Protein AF-A0A396LRQ1-F1 (afdb_monomer_lite)

Secondary structure (DSSP, 8-state):
----PPPHHHHHHHHHHTT-HHHHHHHHHHHHHHHHHHHHHHHTTS-GGGHHHHHHHHHHHHHHHHTTS-HHHHHHHHHHHHH-------HHHHHHHHHH--

Structure (mmCIF, N/CA/C/O backbone):
data_AF-A0A396LRQ1-F1
#
_entry.id   AF-A0A396LRQ1-F1
#
loop_
_atom_site.group_PDB
_atom_site.id
_atom_site.type_symbol
_atom_site.label_atom_id
_atom_site.label_alt_id
_atom_site.label_comp_id
_atom_site.label_asym_id
_atom_site.label_entity_id
_atom_site.label_seq_id
_atom_site.pdbx_PDB_ins_code
_atom_site.Cartn_x
_atom_site.Cartn_y
_atom_site.Cartn_z
_atom_site.occupancy
_atom_site.B_iso_or_equiv
_atom_site.auth_seq_id
_atom_site.auth_comp_id
_atom_site.auth_asym_id
_atom_site.auth_atom_id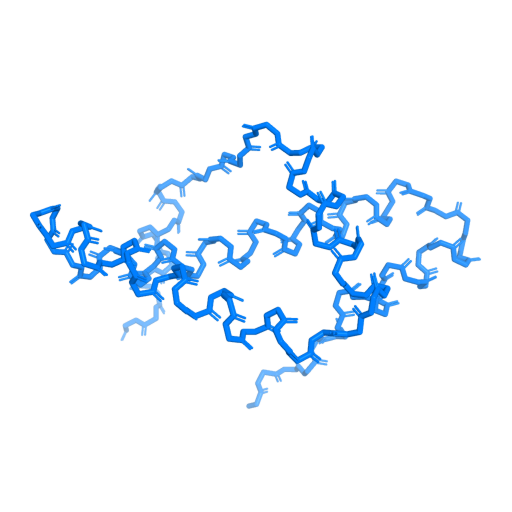
_atom_site.pdbx_PDB_model_num
ATOM 1 N N . MET A 1 1 ? -2.839 -23.739 -0.112 1.00 33.97 1 MET A N 1
ATOM 2 C CA . MET A 1 1 ? -1.673 -22.860 -0.333 1.00 33.97 1 MET A CA 1
ATOM 3 C C . MET A 1 1 ? -2.068 -21.961 -1.489 1.00 33.97 1 MET A C 1
ATOM 5 O O . MET A 1 1 ? -2.261 -22.524 -2.562 1.00 33.97 1 MET A O 1
ATOM 9 N N . PRO A 1 2 ? -2.313 -20.652 -1.311 1.00 43.84 2 PRO A N 1
ATOM 10 C CA . PRO A 1 2 ? -2.509 -19.802 -2.479 1.00 43.84 2 PRO A CA 1
ATOM 11 C C . PRO A 1 2 ? -1.228 -19.896 -3.317 1.00 43.84 2 PRO A C 1
ATOM 13 O O . PRO A 1 2 ? -0.131 -19.901 -2.748 1.00 43.84 2 PRO A O 1
ATOM 16 N N . GLU A 1 3 ? -1.353 -20.087 -4.635 1.00 41.09 3 GLU A N 1
ATOM 17 C CA . GLU A 1 3 ? -0.211 -20.008 -5.551 1.00 41.09 3 GLU A CA 1
ATOM 18 C C . GLU A 1 3 ? 0.602 -18.772 -5.173 1.00 41.09 3 GLU A C 1
ATOM 20 O O . GLU A 1 3 ? 0.045 -17.680 -5.057 1.00 41.09 3 GLU A O 1
ATOM 25 N N . LYS A 1 4 ? 1.902 -18.943 -4.903 1.00 49.75 4 LYS A N 1
ATOM 26 C CA . LYS A 1 4 ? 2.769 -17.823 -4.533 1.00 49.75 4 LYS A CA 1
ATOM 27 C C . LYS A 1 4 ? 2.951 -16.964 -5.777 1.00 49.75 4 LYS A C 1
ATOM 29 O O . LYS A 1 4 ? 3.891 -17.155 -6.546 1.00 49.75 4 LYS A O 1
ATOM 34 N N . MET A 1 5 ? 1.990 -16.074 -5.987 1.00 70.31 5 MET A N 1
ATOM 35 C CA . MET A 1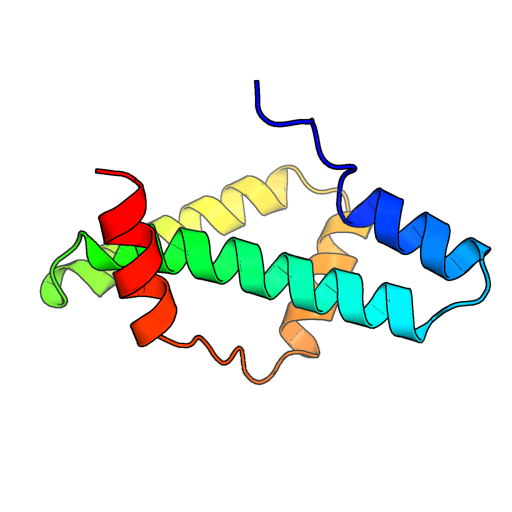 5 ? 1.952 -15.144 -7.094 1.00 70.31 5 MET A CA 1
ATOM 36 C C . MET A 1 5 ? 3.270 -14.372 -7.077 1.00 70.31 5 MET A C 1
ATOM 38 O O . MET A 1 5 ? 3.753 -13.953 -6.021 1.00 70.31 5 MET A O 1
ATOM 42 N N . MET A 1 6 ? 3.912 -14.289 -8.239 1.00 79.94 6 MET A N 1
ATOM 43 C CA . MET A 1 6 ? 5.222 -13.664 -8.366 1.00 79.94 6 MET A CA 1
ATOM 44 C C . MET A 1 6 ? 5.183 -12.245 -7.765 1.00 79.94 6 MET A C 1
ATOM 46 O O . MET A 1 6 ? 4.274 -11.488 -8.114 1.00 79.94 6 MET A O 1
ATOM 50 N N . PRO A 1 7 ? 6.145 -11.865 -6.897 1.00 83.69 7 PRO A N 1
ATOM 51 C CA . PRO A 1 7 ? 6.218 -10.524 -6.326 1.00 83.69 7 PRO A CA 1
ATOM 52 C C . PRO A 1 7 ? 6.058 -9.427 -7.385 1.00 83.69 7 PRO A C 1
ATOM 54 O O . PRO A 1 7 ? 6.657 -9.514 -8.460 1.00 83.69 7 PRO A O 1
ATOM 57 N N . TYR A 1 8 ? 5.297 -8.375 -7.070 1.00 83.62 8 TYR A N 1
ATOM 58 C CA . TYR A 1 8 ? 5.014 -7.271 -7.998 1.00 83.62 8 TYR A CA 1
ATOM 59 C C . TYR A 1 8 ? 6.285 -6.648 -8.589 1.00 83.62 8 TYR A C 1
ATOM 61 O O . TYR A 1 8 ? 6.336 -6.402 -9.790 1.00 83.62 8 TYR A O 1
ATOM 69 N N . ALA A 1 9 ? 7.345 -6.500 -7.786 1.00 80.69 9 ALA A N 1
ATOM 70 C CA . ALA A 1 9 ? 8.642 -6.011 -8.253 1.00 80.69 9 ALA A CA 1
ATOM 71 C C . ALA A 1 9 ? 9.227 -6.875 -9.387 1.00 80.69 9 ALA A C 1
ATOM 73 O O . ALA A 1 9 ? 9.670 -6.345 -10.401 1.00 80.69 9 ALA A O 1
ATOM 74 N N . LEU A 1 10 ? 9.155 -8.206 -9.268 1.00 83.50 10 LEU A N 1
ATOM 75 C CA . LEU A 1 10 ? 9.634 -9.123 -10.306 1.00 83.50 10 LEU A CA 1
ATOM 76 C C . LEU A 1 10 ? 8.747 -9.077 -11.556 1.00 83.50 10 LEU A C 1
ATOM 78 O O . LEU A 1 10 ? 9.268 -9.057 -12.671 1.00 83.50 10 LEU A O 1
ATOM 82 N N . ARG A 1 11 ? 7.419 -8.992 -11.387 1.00 83.56 11 ARG A N 1
ATOM 83 C CA . ARG A 1 11 ? 6.476 -8.802 -12.504 1.00 83.56 11 ARG A CA 1
ATOM 84 C C . ARG A 1 11 ? 6.784 -7.508 -13.271 1.00 83.56 11 ARG A C 1
ATOM 86 O O . ARG A 1 11 ? 6.816 -7.525 -14.499 1.00 83.56 11 ARG A O 1
ATOM 93 N N . MET A 1 12 ? 7.066 -6.413 -12.562 1.00 81.56 12 MET A N 1
ATOM 94 C CA . MET A 1 12 ? 7.462 -5.136 -13.168 1.00 81.56 12 MET A CA 1
ATOM 95 C C . MET A 1 12 ? 8.791 -5.248 -13.916 1.00 81.56 12 MET A C 1
ATOM 97 O O . MET A 1 12 ? 8.872 -4.810 -15.060 1.00 81.56 12 MET A O 1
ATOM 101 N N . THR A 1 13 ? 9.819 -5.862 -13.318 1.00 82.31 13 THR A N 1
ATOM 102 C CA . THR A 1 13 ? 11.114 -6.065 -13.988 1.00 82.31 13 THR A CA 1
ATOM 103 C C . THR A 1 13 ? 10.950 -6.851 -15.288 1.00 82.31 13 THR A C 1
ATOM 105 O O . THR A 1 13 ? 11.512 -6.463 -16.309 1.00 82.31 13 THR A O 1
ATOM 108 N N . LEU A 1 14 ? 10.140 -7.913 -15.288 1.00 85.38 14 LEU A N 1
ATOM 109 C CA . LEU A 1 14 ? 9.855 -8.687 -16.498 1.00 85.38 14 LEU A CA 1
ATOM 110 C C . LEU A 1 14 ? 9.118 -7.866 -17.562 1.00 85.38 14 LEU A C 1
ATOM 112 O O . LEU A 1 14 ? 9.468 -7.959 -18.734 1.00 85.38 14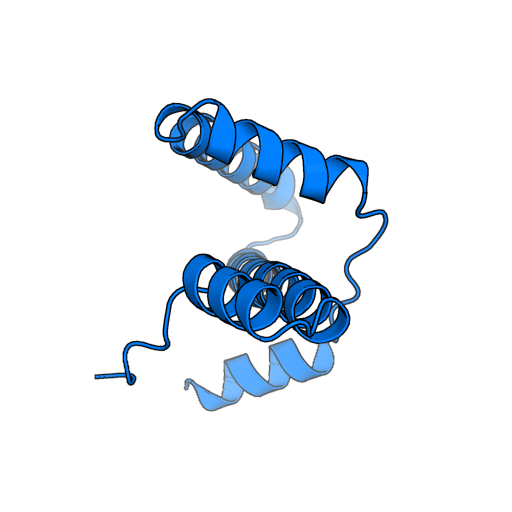 LEU A O 1
ATOM 116 N N . ALA A 1 15 ? 8.143 -7.041 -17.175 1.00 83.25 15 ALA A N 1
ATOM 117 C CA . ALA A 1 15 ? 7.433 -6.160 -18.104 1.00 83.25 15 ALA A CA 1
ATOM 118 C C . ALA A 1 15 ? 8.367 -5.116 -18.742 1.00 83.25 15 ALA A C 1
ATOM 120 O O . ALA A 1 15 ? 8.319 -4.896 -19.953 1.00 83.25 15 ALA A O 1
ATOM 121 N N . VAL A 1 16 ? 9.275 -4.533 -17.952 1.00 82.62 16 VAL A N 1
ATOM 122 C CA . VAL A 1 16 ? 10.301 -3.603 -18.450 1.00 82.62 16 VAL A CA 1
ATOM 123 C C . VAL A 1 16 ? 11.248 -4.307 -19.425 1.00 82.62 16 VAL A C 1
ATOM 125 O O . VAL A 1 16 ? 11.474 -3.802 -20.522 1.00 82.62 16 VAL A O 1
ATOM 128 N N . LEU A 1 17 ? 11.752 -5.495 -19.073 1.00 86.75 17 LEU A N 1
ATOM 129 C CA . LEU A 1 17 ? 12.627 -6.289 -19.946 1.00 86.75 17 LEU A CA 1
ATOM 130 C C . LEU A 1 17 ? 11.924 -6.742 -21.233 1.00 86.75 17 LEU A C 1
ATOM 132 O O . LEU A 1 17 ? 12.555 -6.825 -22.283 1.00 86.75 17 LEU A O 1
ATOM 136 N N . ALA A 1 18 ? 10.617 -6.995 -21.172 1.00 88.94 18 ALA A N 1
ATOM 137 C CA . ALA A 1 18 ? 9.784 -7.318 -22.328 1.00 88.94 18 ALA A CA 1
ATOM 138 C C . ALA A 1 18 ? 9.432 -6.091 -23.194 1.00 88.94 18 ALA A C 1
ATOM 140 O O . ALA A 1 18 ? 8.662 -6.226 -24.147 1.00 88.94 18 ALA A O 1
ATOM 141 N N . ASN A 1 19 ? 9.974 -4.908 -22.876 1.00 86.44 19 ASN A N 1
ATOM 142 C CA . ASN A 1 19 ? 9.692 -3.634 -23.537 1.00 86.44 19 ASN A CA 1
ATOM 143 C C . ASN A 1 19 ? 8.194 -3.262 -23.514 1.00 86.44 19 ASN A C 1
ATOM 145 O O . ASN A 1 19 ? 7.654 -2.734 -24.486 1.00 86.44 19 ASN A O 1
ATOM 149 N N . ARG A 1 20 ? 7.520 -3.556 -22.391 1.00 83.88 20 ARG A N 1
ATOM 150 C CA . ARG A 1 20 ? 6.108 -3.238 -22.122 1.00 83.88 20 ARG A CA 1
ATOM 151 C C . ARG A 1 20 ? 5.991 -2.289 -20.921 1.00 83.88 20 ARG A C 1
ATOM 153 O O . ARG A 1 20 ? 5.640 -2.714 -19.819 1.00 83.88 20 ARG A O 1
ATOM 160 N N . PRO A 1 21 ? 6.314 -0.999 -21.099 1.00 78.75 21 PRO A N 1
ATOM 161 C CA . PRO A 1 21 ? 6.308 -0.031 -20.002 1.00 78.75 21 PRO A CA 1
ATOM 162 C C . PRO A 1 21 ? 4.904 0.215 -19.428 1.00 78.75 21 PRO A C 1
ATOM 164 O O . PRO A 1 21 ? 4.771 0.448 -18.227 1.00 78.75 21 PRO A O 1
ATOM 167 N N . ASP A 1 22 ? 3.858 0.102 -20.252 1.00 80.62 22 ASP A N 1
ATOM 168 C CA . ASP A 1 22 ? 2.467 0.229 -19.799 1.00 80.62 22 ASP A CA 1
ATOM 169 C C . ASP A 1 22 ? 2.069 -0.913 -18.856 1.00 80.62 22 ASP A C 1
ATOM 171 O O . ASP A 1 22 ? 1.425 -0.675 -17.836 1.00 80.62 22 ASP A O 1
ATOM 175 N N . ASP A 1 23 ? 2.530 -2.138 -19.127 1.00 81.25 23 ASP A N 1
ATOM 176 C CA . ASP A 1 23 ? 2.308 -3.285 -18.241 1.00 81.25 23 ASP A CA 1
ATOM 177 C C . ASP A 1 23 ? 3.009 -3.066 -16.893 1.00 81.25 23 ASP A C 1
ATOM 179 O O . ASP A 1 23 ? 2.414 -3.304 -15.845 1.00 81.25 23 ASP A O 1
ATOM 183 N N . ALA A 1 24 ? 4.240 -2.543 -16.890 1.00 75.94 24 ALA A N 1
ATOM 184 C CA . ALA A 1 24 ? 4.956 -2.224 -15.654 1.00 75.94 24 ALA A CA 1
ATOM 185 C C . ALA A 1 24 ? 4.214 -1.172 -14.809 1.00 75.94 24 ALA A C 1
ATOM 187 O O . ALA A 1 24 ? 4.131 -1.307 -13.586 1.00 75.94 24 ALA A O 1
ATOM 188 N N . ARG A 1 25 ? 3.630 -0.155 -15.457 1.00 77.00 25 ARG A N 1
ATOM 189 C CA . ARG A 1 25 ? 2.795 0.857 -14.796 1.00 77.00 25 ARG A CA 1
ATOM 190 C C . ARG A 1 25 ? 1.484 0.272 -14.266 1.00 77.00 25 ARG A C 1
ATOM 192 O O . ARG A 1 25 ? 1.059 0.618 -13.168 1.00 77.00 25 ARG A O 1
ATOM 199 N N . ASN A 1 26 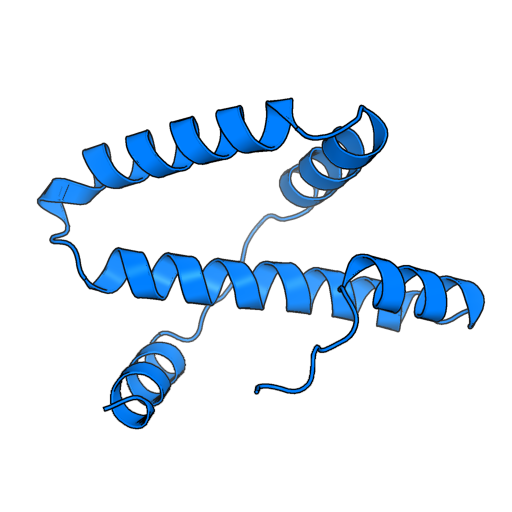? 0.848 -0.619 -15.019 1.00 82.50 26 ASN A N 1
ATOM 200 C CA . ASN A 1 26 ? -0.372 -1.287 -14.574 1.00 82.50 26 ASN A CA 1
ATOM 201 C C . ASN A 1 26 ? -0.102 -2.188 -13.364 1.00 82.50 26 ASN A C 1
ATOM 203 O O . ASN A 1 26 ? -0.892 -2.192 -12.427 1.00 82.50 26 ASN A O 1
ATOM 207 N N . ILE A 1 27 ? 1.039 -2.883 -13.335 1.00 84.12 27 ILE A N 1
ATOM 208 C CA . ILE A 1 27 ? 1.439 -3.739 -12.211 1.00 84.12 27 ILE A CA 1
ATOM 209 C C . ILE A 1 27 ? 1.692 -2.912 -10.941 1.00 84.12 27 ILE A C 1
ATOM 211 O O . ILE A 1 27 ? 1.315 -3.351 -9.854 1.00 84.12 27 ILE A O 1
ATOM 215 N N . SER A 1 28 ? 2.297 -1.721 -11.041 1.00 79.50 28 SER A N 1
ATOM 216 C CA . SER A 1 28 ? 2.479 -0.860 -9.864 1.00 79.50 28 SER A CA 1
ATOM 217 C C . SER A 1 28 ? 1.147 -0.320 -9.337 1.00 79.50 28 SER A C 1
ATOM 219 O O . SER A 1 28 ? 0.919 -0.339 -8.128 1.00 79.50 28 SER A O 1
ATOM 221 N N . ALA A 1 29 ? 0.235 0.082 -10.226 1.00 81.69 29 ALA A N 1
ATOM 222 C CA . ALA A 1 29 ? -1.111 0.505 -9.846 1.00 81.69 29 ALA A CA 1
ATOM 223 C C . ALA A 1 29 ? -1.922 -0.642 -9.213 1.00 81.69 29 ALA A C 1
ATOM 225 O O . ALA A 1 29 ? -2.572 -0.437 -8.187 1.00 81.69 29 ALA A O 1
ATOM 226 N N . GLU A 1 30 ? -1.846 -1.848 -9.781 1.00 84.56 30 GLU A N 1
ATOM 227 C CA . GLU A 1 30 ? -2.461 -3.070 -9.247 1.00 84.56 30 GLU A CA 1
ATOM 228 C C . GLU A 1 30 ? -1.935 -3.370 -7.840 1.00 84.56 30 GLU A C 1
ATOM 230 O O . GLU A 1 30 ? -2.728 -3.550 -6.919 1.00 84.56 30 GLU A O 1
ATOM 235 N N . CYS A 1 31 ? -0.611 -3.335 -7.654 1.00 85.94 31 CYS A N 1
ATOM 236 C CA . CYS A 1 31 ? 0.043 -3.567 -6.367 1.00 85.94 31 CYS A CA 1
ATOM 237 C C . CYS A 1 31 ? -0.468 -2.612 -5.285 1.00 85.94 31 CYS A C 1
ATOM 239 O O . CYS A 1 31 ? -0.927 -3.045 -4.228 1.00 85.94 31 CYS A O 1
ATOM 241 N N . VAL A 1 32 ? -0.399 -1.306 -5.551 1.00 86.62 32 VAL A N 1
ATOM 242 C CA . VAL A 1 32 ? -0.793 -0.274 -4.585 1.00 86.62 32 VAL A CA 1
ATOM 243 C C . VAL A 1 32 ? -2.292 -0.356 -4.295 1.00 86.62 32 VAL A C 1
ATOM 245 O O . VAL A 1 32 ? -2.698 -0.247 -3.140 1.00 86.62 32 VAL A O 1
ATOM 248 N N . THR A 1 33 ? -3.120 -0.616 -5.311 1.00 84.69 33 THR A N 1
ATOM 249 C CA . THR A 1 33 ? -4.573 -0.769 -5.142 1.00 84.69 33 THR A CA 1
ATOM 250 C C . THR A 1 33 ? -4.912 -1.989 -4.288 1.00 84.69 33 THR A C 1
ATOM 252 O O . THR A 1 33 ? -5.705 -1.867 -3.356 1.00 84.69 33 THR A O 1
ATOM 255 N N . ALA A 1 34 ? -4.299 -3.146 -4.561 1.00 85.25 34 ALA A N 1
ATOM 256 C CA . ALA A 1 34 ? -4.530 -4.377 -3.810 1.00 85.25 34 ALA A CA 1
ATOM 257 C C . ALA A 1 34 ? -4.147 -4.214 -2.331 1.00 85.25 34 ALA A C 1
ATOM 259 O O . ALA A 1 34 ? -4.973 -4.453 -1.454 1.00 85.25 34 ALA A O 1
ATOM 260 N N . MET A 1 35 ? -2.945 -3.697 -2.052 1.00 87.81 35 MET A N 1
ATOM 261 C CA . MET A 1 35 ? -2.490 -3.467 -0.675 1.00 87.81 35 MET A CA 1
ATOM 262 C C . MET A 1 35 ? -3.357 -2.434 0.054 1.00 87.81 35 MET A C 1
ATOM 264 O O . MET A 1 35 ? -3.700 -2.615 1.219 1.00 87.81 35 MET A O 1
ATOM 268 N N . THR A 1 36 ? -3.771 -1.362 -0.629 1.00 86.31 36 THR A N 1
ATOM 269 C CA . THR A 1 36 ? -4.669 -0.363 -0.028 1.00 86.31 36 THR A CA 1
ATOM 270 C C . THR A 1 36 ? -6.024 -0.981 0.313 1.00 86.31 36 THR A C 1
ATOM 272 O O . THR A 1 36 ? -6.599 -0.672 1.354 1.00 86.31 36 THR A O 1
ATOM 275 N N . LYS A 1 37 ? -6.531 -1.888 -0.528 1.00 84.81 37 LYS A N 1
ATOM 276 C CA . LYS A 1 37 ? -7.783 -2.604 -0.283 1.00 84.81 37 LYS A CA 1
ATOM 277 C C . LYS A 1 37 ? -7.711 -3.462 0.982 1.00 84.81 37 LYS A C 1
ATOM 279 O O . LYS A 1 37 ? -8.626 -3.397 1.798 1.00 84.81 37 LYS A O 1
ATOM 284 N N . GLU A 1 38 ? -6.622 -4.203 1.167 1.00 86.00 38 GLU A N 1
ATOM 285 C CA . GLU A 1 38 ? -6.380 -5.006 2.374 1.00 86.00 38 GLU A CA 1
ATOM 286 C C . GLU A 1 38 ? -6.332 -4.127 3.633 1.00 86.00 38 GLU A C 1
ATOM 288 O O . GLU A 1 38 ? -7.023 -4.403 4.615 1.00 86.00 38 GLU A O 1
ATOM 293 N N . LEU A 1 39 ? -5.597 -3.009 3.582 1.00 86.25 39 LEU A N 1
ATOM 294 C CA . LEU A 1 39 ? -5.525 -2.049 4.690 1.00 86.25 39 LEU A CA 1
ATOM 295 C C . LEU A 1 39 ? -6.892 -1.427 5.013 1.00 86.25 39 LEU A C 1
ATOM 297 O O . LEU A 1 39 ? -7.233 -1.255 6.182 1.00 86.25 39 LEU A O 1
ATOM 301 N N . MET A 1 40 ? -7.705 -1.130 3.996 1.00 83.75 40 MET A N 1
ATOM 302 C CA . MET A 1 40 ? -9.079 -0.654 4.187 1.00 83.75 40 MET A CA 1
ATOM 303 C C . MET A 1 40 ? -10.001 -1.731 4.766 1.00 83.75 40 MET A C 1
ATOM 305 O O . MET A 1 40 ? -10.907 -1.402 5.532 1.00 83.75 40 MET A O 1
ATOM 309 N N . GLY A 1 41 ? -9.765 -3.005 4.443 1.00 83.88 41 GLY A N 1
ATOM 310 C CA . GLY A 1 41 ? -10.429 -4.137 5.085 1.00 83.88 41 GLY A CA 1
ATOM 311 C C . GLY A 1 41 ? -10.180 -4.142 6.592 1.00 83.88 41 GLY A C 1
ATOM 312 O O . GLY A 1 41 ? -11.133 -4.165 7.368 1.00 83.88 41 GLY A O 1
ATOM 313 N N . VAL A 1 42 ? -8.920 -3.988 7.012 1.00 83.88 42 VAL A N 1
ATOM 314 C CA . VAL A 1 42 ? -8.568 -3.834 8.435 1.00 83.88 42 VAL A CA 1
ATOM 315 C C . VAL A 1 42 ? -9.261 -2.613 9.038 1.00 83.88 42 VAL A C 1
ATOM 317 O O . VAL A 1 42 ? -9.861 -2.715 10.105 1.00 83.88 42 VAL A O 1
ATOM 320 N N . ALA A 1 43 ? -9.238 -1.473 8.340 1.00 84.25 43 ALA A N 1
ATOM 321 C CA . ALA A 1 43 ? -9.857 -0.246 8.829 1.00 84.25 43 ALA A CA 1
ATOM 322 C C . ALA A 1 43 ? -11.373 -0.378 9.054 1.00 84.25 43 ALA A C 1
ATOM 324 O O . ALA A 1 43 ? -11.907 0.210 9.991 1.00 84.25 43 ALA A O 1
ATOM 325 N N . SER A 1 44 ? -12.059 -1.179 8.232 1.00 80.81 44 SER A N 1
ATOM 326 C CA . SER A 1 44 ? -13.505 -1.402 8.338 1.00 80.81 44 SER A CA 1
ATOM 327 C C . SER A 1 44 ? -13.944 -2.110 9.627 1.00 80.81 44 SER A C 1
ATOM 329 O O . SER A 1 44 ? -15.118 -2.034 9.984 1.00 80.81 44 SER A O 1
ATOM 331 N N . GLY A 1 45 ? -13.014 -2.763 10.333 1.00 82.81 45 GLY A N 1
ATOM 332 C CA . GLY A 1 45 ? -13.270 -3.428 11.612 1.00 82.81 45 GLY A CA 1
ATOM 333 C C . GLY A 1 45 ? -13.218 -2.512 12.840 1.00 82.81 45 GLY A C 1
ATOM 334 O O . GLY A 1 45 ? -13.510 -2.975 13.940 1.00 82.81 45 GLY A O 1
ATOM 335 N N . TYR A 1 46 ? -12.847 -1.238 12.679 1.00 86.19 46 TYR A N 1
ATOM 336 C CA . TYR A 1 46 ? -12.720 -0.276 13.777 1.00 86.19 46 TYR A CA 1
ATOM 337 C C . TYR A 1 46 ? -13.775 0.824 13.689 1.00 86.19 46 TYR A C 1
ATOM 339 O O . TYR A 1 46 ? -14.212 1.208 12.602 1.00 86.19 46 TYR A O 1
ATOM 347 N N . ASP A 1 47 ? -14.154 1.369 14.845 1.00 89.56 47 ASP A N 1
ATOM 348 C CA . ASP A 1 47 ? -15.029 2.534 14.902 1.00 89.56 47 ASP A CA 1
ATOM 349 C C . ASP A 1 47 ? -14.304 3.786 14.384 1.00 89.56 47 ASP A C 1
ATOM 351 O O . ASP A 1 47 ? -13.090 3.943 14.540 1.00 89.56 47 ASP A O 1
ATOM 355 N N . LEU A 1 48 ? -15.060 4.712 13.790 1.00 87.62 48 LEU A N 1
ATOM 356 C CA . LEU A 1 48 ? -14.527 5.970 13.266 1.00 87.62 48 LEU A CA 1
ATOM 357 C C . LEU A 1 48 ? -13.818 6.800 14.353 1.00 87.62 48 LEU A C 1
ATOM 359 O O . LEU A 1 48 ? -12.857 7.513 14.060 1.00 87.62 48 LEU A O 1
ATOM 363 N N . MET A 1 49 ? -14.256 6.700 15.609 1.00 92.31 49 MET A N 1
ATOM 364 C CA . MET A 1 49 ? -13.634 7.381 16.746 1.00 92.31 49 MET A CA 1
ATOM 365 C C . MET A 1 49 ? -12.219 6.871 17.049 1.00 92.31 49 MET A C 1
ATOM 367 O O . MET A 1 49 ? -11.411 7.629 17.587 1.00 92.31 49 MET A O 1
ATOM 371 N N . ASP A 1 50 ? -11.893 5.638 16.653 1.00 93.31 50 ASP A N 1
ATOM 372 C CA . ASP A 1 50 ? -10.576 5.028 16.860 1.00 93.31 50 ASP A CA 1
ATOM 373 C C . ASP A 1 50 ? -9.597 5.301 15.706 1.00 93.31 50 ASP A C 1
ATOM 375 O O . ASP A 1 50 ? -8.407 4.973 15.787 1.00 93.31 50 ASP A O 1
ATOM 379 N N . PHE A 1 51 ? -10.052 5.958 14.633 1.00 89.12 51 PHE A N 1
ATOM 380 C CA . PHE A 1 51 ? -9.218 6.262 13.469 1.00 89.12 51 PHE A CA 1
ATOM 381 C C . PHE A 1 51 ? -7.950 7.064 13.806 1.00 89.12 51 PHE A C 1
ATOM 383 O O . PHE A 1 51 ? -6.911 6.766 13.215 1.00 89.12 51 PHE A O 1
ATOM 390 N N . PRO A 1 52 ? -7.938 8.024 14.757 1.00 93.69 52 PRO A N 1
ATOM 391 C CA . PRO A 1 52 ? -6.694 8.675 15.164 1.00 93.69 52 PRO A CA 1
ATOM 392 C C . PRO A 1 52 ? -5.623 7.683 15.647 1.00 93.69 52 PRO A C 1
ATOM 394 O O . PRO A 1 52 ? -4.451 7.828 15.290 1.00 93.69 52 PRO A O 1
ATOM 397 N N . PHE A 1 53 ? -6.014 6.647 16.398 1.00 93.62 53 PHE A N 1
ATOM 398 C CA . PHE A 1 53 ? -5.099 5.604 16.868 1.00 93.62 53 PHE A CA 1
ATOM 399 C C . PHE A 1 53 ? -4.665 4.679 15.731 1.00 93.62 53 PHE A C 1
ATOM 401 O O . PHE A 1 53 ? -3.488 4.333 15.639 1.00 93.62 53 PHE A O 1
ATOM 408 N N . MET A 1 54 ? -5.578 4.337 14.821 1.00 91.12 54 MET A N 1
ATOM 409 C CA . MET A 1 54 ? -5.259 3.554 13.625 1.00 91.12 54 MET A CA 1
ATOM 410 C C . MET A 1 54 ? -4.244 4.268 12.727 1.00 91.12 54 MET A C 1
ATOM 412 O O . MET A 1 54 ? -3.260 3.665 12.308 1.00 91.12 54 MET A O 1
ATOM 416 N N . ILE A 1 55 ? -4.436 5.561 12.460 1.00 91.12 55 ILE A N 1
ATOM 417 C CA . ILE A 1 55 ? -3.495 6.354 11.661 1.00 91.12 55 ILE A CA 1
ATOM 418 C C . ILE A 1 55 ? -2.131 6.429 12.354 1.00 91.12 55 ILE A C 1
ATOM 420 O O . ILE A 1 55 ? -1.102 6.316 11.686 1.00 91.12 55 ILE A O 1
ATOM 424 N N . ALA A 1 56 ? -2.095 6.580 13.683 1.00 94.38 56 ALA A N 1
ATOM 425 C CA . ALA A 1 56 ? -0.844 6.522 14.434 1.00 94.38 56 ALA A CA 1
ATOM 426 C C . ALA A 1 56 ? -0.153 5.155 14.280 1.00 94.38 56 ALA A C 1
ATOM 428 O O . ALA A 1 56 ? 1.044 5.107 13.996 1.00 94.38 56 ALA A O 1
ATOM 429 N N . ALA A 1 57 ? -0.903 4.055 14.387 1.00 93.31 57 ALA A N 1
ATOM 430 C CA . ALA A 1 57 ? -0.383 2.703 14.201 1.00 93.31 57 ALA A CA 1
ATOM 431 C C . ALA A 1 57 ? 0.147 2.469 12.774 1.00 93.31 57 ALA A C 1
ATOM 433 O O . ALA A 1 57 ? 1.248 1.942 12.613 1.00 93.31 57 ALA A O 1
ATOM 434 N N . LEU A 1 58 ? -0.577 2.916 11.740 1.00 91.44 58 LEU A N 1
ATOM 435 C CA . LEU A 1 58 ? -0.140 2.829 10.342 1.00 91.44 58 LEU A CA 1
ATOM 436 C C . LEU A 1 58 ? 1.156 3.606 10.103 1.00 91.44 58 LEU A C 1
ATOM 438 O O . LEU A 1 58 ? 2.060 3.086 9.457 1.00 91.44 58 LEU A O 1
ATOM 442 N N . ARG A 1 59 ? 1.289 4.813 10.667 1.00 92.12 59 ARG A N 1
ATOM 443 C CA . ARG A 1 59 ? 2.522 5.612 10.561 1.00 92.12 59 ARG A CA 1
ATOM 444 C C . ARG A 1 59 ? 3.705 4.932 11.240 1.00 92.12 59 ARG A C 1
ATOM 446 O O . ARG A 1 59 ? 4.759 4.817 10.630 1.00 92.12 59 ARG A O 1
ATOM 453 N N . LEU A 1 60 ? 3.529 4.443 12.469 1.00 94.12 60 LEU A N 1
ATOM 454 C CA . LEU A 1 60 ? 4.582 3.712 13.187 1.00 94.12 60 LEU A CA 1
ATOM 455 C C . LEU A 1 60 ? 5.002 2.441 12.437 1.00 94.12 60 LEU A C 1
ATOM 457 O O . LEU A 1 60 ? 6.191 2.129 12.353 1.00 94.12 60 LEU A O 1
ATOM 461 N N . THR A 1 61 ? 4.030 1.734 11.858 1.00 92.69 61 THR A N 1
ATOM 462 C CA . THR A 1 61 ? 4.278 0.554 11.023 1.00 92.69 61 THR A CA 1
ATOM 463 C C . THR A 1 61 ? 5.059 0.934 9.768 1.00 92.69 61 THR A C 1
ATOM 465 O O . THR A 1 61 ? 6.078 0.310 9.488 1.00 92.69 61 THR A O 1
ATOM 468 N N . ALA A 1 62 ? 4.647 1.990 9.059 1.00 90.75 62 ALA A N 1
ATOM 469 C CA . ALA A 1 62 ? 5.337 2.488 7.872 1.00 90.75 62 ALA A CA 1
ATOM 470 C C . ALA A 1 62 ? 6.787 2.884 8.184 1.00 90.75 62 ALA A C 1
ATOM 472 O O . ALA A 1 62 ? 7.694 2.373 7.540 1.00 90.75 62 ALA A O 1
ATOM 473 N N . THR A 1 63 ? 7.028 3.669 9.239 1.00 91.50 63 THR A N 1
ATOM 474 C CA . THR A 1 63 ? 8.387 4.034 9.678 1.00 91.50 63 THR A CA 1
ATOM 475 C C . THR A 1 63 ? 9.237 2.804 10.009 1.00 91.50 63 THR A C 1
ATOM 477 O O . THR A 1 63 ? 10.421 2.746 9.675 1.00 91.50 63 THR A O 1
ATOM 480 N N . SER A 1 64 ? 8.645 1.791 10.647 1.00 92.50 64 SER A N 1
ATOM 481 C CA . SER A 1 64 ? 9.355 0.546 10.956 1.00 92.50 64 SER A CA 1
ATOM 482 C C . SER A 1 64 ? 9.715 -0.225 9.683 1.00 92.50 64 SER A C 1
ATOM 484 O O . SER A 1 64 ? 10.835 -0.715 9.567 1.00 92.50 64 SER A O 1
ATOM 486 N N . LEU A 1 65 ? 8.808 -0.299 8.705 1.00 91.12 65 LEU A N 1
ATOM 487 C CA . LEU A 1 65 ? 9.057 -0.951 7.416 1.00 91.12 65 LEU A CA 1
ATOM 488 C C . LEU A 1 65 ? 10.078 -0.185 6.566 1.00 91.12 65 LEU A C 1
ATOM 490 O O . LEU A 1 65 ? 10.958 -0.808 5.980 1.00 91.12 65 LEU A O 1
ATOM 494 N N . GLU A 1 66 ? 10.021 1.147 6.548 1.00 89.38 66 GLU A N 1
ATOM 495 C CA . GLU A 1 66 ? 11.003 2.006 5.874 1.00 89.38 66 GLU A CA 1
ATOM 496 C C . GLU A 1 66 ? 12.422 1.782 6.404 1.00 89.38 66 GLU A C 1
ATOM 498 O O . GLU A 1 66 ? 13.381 1.837 5.635 1.00 89.38 66 GLU A O 1
ATOM 503 N N . SER A 1 67 ? 12.574 1.474 7.699 1.00 89.69 67 SER A N 1
ATOM 504 C CA . SER A 1 67 ? 13.882 1.151 8.285 1.00 89.69 67 SER A CA 1
ATOM 505 C C . SER A 1 67 ? 14.498 -0.147 7.743 1.00 89.69 67 SER A C 1
ATOM 507 O O . SER A 1 67 ? 15.712 -0.329 7.831 1.00 89.69 67 SER A O 1
ATOM 509 N N . LEU A 1 68 ? 13.675 -1.036 7.174 1.00 91.50 68 LEU A N 1
ATOM 510 C CA . LEU A 1 68 ? 14.098 -2.295 6.555 1.00 91.50 68 LEU A CA 1
ATOM 511 C C . LEU A 1 68 ? 14.406 -2.147 5.058 1.00 91.50 68 LEU A C 1
ATOM 513 O O . LEU A 1 68 ? 14.961 -3.071 4.464 1.00 91.50 68 LEU A O 1
ATOM 517 N N . LEU A 1 69 ? 14.034 -1.020 4.443 1.00 89.44 69 LEU A N 1
ATOM 518 C CA . LEU A 1 69 ? 14.305 -0.740 3.036 1.00 89.44 69 LEU A CA 1
ATOM 519 C C . LEU A 1 69 ? 15.713 -0.164 2.859 1.00 89.44 69 LEU A C 1
ATOM 521 O O . LEU A 1 69 ? 16.183 0.657 3.650 1.00 89.44 69 LEU A O 1
ATOM 525 N N . ASP A 1 70 ? 16.371 -0.561 1.773 1.00 90.81 70 ASP A N 1
ATOM 526 C CA . ASP A 1 70 ? 17.562 0.126 1.289 1.00 90.81 70 ASP A CA 1
ATOM 527 C C . ASP A 1 70 ? 17.184 1.458 0.609 1.00 90.81 70 ASP A C 1
ATOM 529 O O . ASP A 1 70 ? 16.011 1.766 0.384 1.00 90.81 70 ASP A O 1
ATOM 533 N N . GLU A 1 71 ? 18.181 2.280 0.275 1.00 89.12 71 GLU A N 1
ATOM 534 C CA . GLU A 1 71 ? 17.945 3.592 -0.351 1.00 89.12 71 GLU A CA 1
ATOM 535 C C . GLU A 1 71 ? 17.195 3.486 -1.686 1.00 89.12 71 GLU A C 1
ATOM 537 O O . GLU A 1 71 ? 16.422 4.373 -2.048 1.00 89.12 71 GLU A O 1
ATOM 542 N N . HIS A 1 72 ? 17.369 2.374 -2.406 1.00 85.38 72 HIS A N 1
ATOM 543 C CA . HIS A 1 72 ? 16.631 2.121 -3.634 1.00 85.38 72 HIS A CA 1
ATOM 544 C C . HIS A 1 72 ? 15.143 1.862 -3.362 1.00 85.38 72 HIS A C 1
ATOM 546 O O . HIS A 1 72 ? 14.287 2.480 -3.996 1.00 85.38 72 HIS A O 1
ATOM 552 N N . GLY A 1 73 ? 14.828 0.994 -2.397 1.00 84.88 73 GLY A N 1
ATOM 553 C CA . GLY A 1 73 ? 13.463 0.702 -1.973 1.00 84.88 73 GLY A CA 1
ATOM 554 C C . GLY A 1 73 ? 12.738 1.935 -1.437 1.00 84.88 73 GLY A C 1
ATOM 555 O O . GLY A 1 73 ? 11.584 2.163 -1.801 1.00 84.88 73 GLY A O 1
ATOM 556 N N . LYS A 1 74 ? 13.428 2.773 -0.653 1.00 87.81 74 LYS A N 1
ATOM 557 C CA . LYS A 1 74 ? 12.891 4.066 -0.194 1.00 87.81 74 LYS A CA 1
ATOM 558 C C . LYS A 1 74 ? 12.568 4.990 -1.364 1.00 87.81 74 LYS A C 1
ATOM 560 O O . LYS A 1 74 ? 11.453 5.490 -1.450 1.00 87.81 74 LYS A O 1
ATOM 565 N N . GLY A 1 75 ? 13.487 5.126 -2.324 1.00 86.12 75 GLY A N 1
ATOM 566 C CA . GLY A 1 75 ? 13.266 5.946 -3.517 1.00 86.12 75 GLY A CA 1
ATOM 567 C C . GLY A 1 75 ? 12.065 5.496 -4.360 1.00 86.12 75 GLY A C 1
ATOM 568 O O . GLY A 1 75 ? 11.361 6.332 -4.925 1.00 86.12 75 GLY A O 1
ATOM 569 N N . ILE A 1 76 ? 11.786 4.189 -4.422 1.00 86.19 76 ILE A N 1
ATOM 570 C CA . ILE A 1 76 ? 10.580 3.665 -5.080 1.00 86.19 76 ILE A CA 1
ATOM 571 C C . ILE A 1 76 ? 9.322 4.065 -4.301 1.00 86.19 76 ILE A C 1
ATOM 573 O O . ILE A 1 76 ? 8.369 4.551 -4.910 1.00 86.19 76 ILE A O 1
ATOM 577 N N . ALA A 1 77 ? 9.312 3.873 -2.980 1.00 87.69 77 ALA A N 1
ATOM 578 C CA . ALA A 1 77 ? 8.172 4.227 -2.135 1.00 87.69 77 ALA A CA 1
ATOM 579 C C . ALA A 1 77 ? 7.853 5.730 -2.220 1.00 87.69 77 ALA A C 1
ATOM 581 O O . ALA A 1 77 ? 6.715 6.100 -2.521 1.00 87.69 77 ALA A O 1
ATOM 582 N N . ASP A 1 78 ? 8.869 6.583 -2.078 1.00 88.00 78 ASP A N 1
ATOM 583 C CA . ASP A 1 78 ? 8.747 8.037 -2.214 1.00 88.00 78 ASP A CA 1
ATOM 584 C C . ASP A 1 78 ? 8.254 8.432 -3.606 1.00 88.00 78 ASP A C 1
ATOM 586 O O . ASP A 1 78 ? 7.364 9.272 -3.747 1.00 88.00 78 ASP A O 1
ATOM 590 N N . GLY A 1 79 ? 8.788 7.792 -4.650 1.00 85.94 79 GLY A N 1
ATOM 591 C CA . GLY A 1 79 ? 8.361 8.012 -6.027 1.00 85.94 79 GLY A CA 1
ATOM 592 C C . GLY A 1 79 ? 6.884 7.679 -6.242 1.00 85.94 79 GLY A C 1
ATOM 593 O O . GLY A 1 79 ? 6.178 8.441 -6.904 1.00 85.94 79 GLY A O 1
ATOM 594 N N . ILE A 1 80 ? 6.392 6.584 -5.661 1.00 85.00 80 ILE A N 1
ATOM 595 C CA . ILE A 1 80 ? 4.974 6.212 -5.732 1.00 85.00 80 ILE A CA 1
ATOM 596 C C . ILE A 1 80 ? 4.119 7.259 -5.015 1.00 85.00 80 ILE A C 1
ATOM 598 O O . ILE A 1 80 ? 3.154 7.745 -5.604 1.00 85.00 80 ILE A O 1
ATOM 602 N N . VAL A 1 81 ? 4.477 7.646 -3.789 1.00 86.25 81 VAL A N 1
ATOM 603 C CA . VAL A 1 81 ? 3.714 8.627 -2.997 1.00 86.25 81 VAL A CA 1
ATOM 604 C C . VAL A 1 81 ? 3.692 9.997 -3.678 1.00 86.25 81 VAL A C 1
ATOM 606 O O . VAL A 1 81 ? 2.628 10.592 -3.824 1.00 86.25 81 VAL A O 1
ATOM 609 N N . ALA A 1 82 ? 4.837 10.481 -4.162 1.00 86.38 82 ALA A N 1
ATOM 610 C CA . ALA A 1 82 ? 4.951 11.790 -4.802 1.00 86.38 82 ALA A CA 1
ATOM 611 C C . ALA A 1 82 ? 4.165 11.895 -6.121 1.00 86.38 82 ALA A C 1
ATOM 613 O O . ALA A 1 82 ? 3.723 12.984 -6.487 1.00 86.38 82 ALA A O 1
ATOM 614 N N . ASN A 1 83 ? 3.983 10.779 -6.835 1.00 81.31 83 ASN A N 1
ATOM 615 C CA . ASN A 1 83 ? 3.314 10.747 -8.140 1.00 81.31 83 ASN A CA 1
ATOM 616 C C . ASN A 1 83 ? 1.886 10.173 -8.092 1.00 81.31 83 ASN A C 1
ATOM 618 O O . ASN A 1 83 ? 1.245 10.053 -9.137 1.00 81.31 83 ASN A O 1
ATOM 622 N N . THR A 1 84 ? 1.366 9.836 -6.908 1.00 80.31 84 THR A N 1
ATOM 623 C CA . THR A 1 84 ? 0.008 9.297 -6.738 1.00 80.31 84 THR A CA 1
ATOM 624 C C . THR A 1 84 ? -0.876 10.300 -6.006 1.00 80.31 84 THR A C 1
ATOM 626 O O . THR A 1 84 ? -0.746 10.506 -4.806 1.00 80.31 84 THR A O 1
ATOM 629 N N . THR A 1 85 ? -1.819 10.916 -6.723 1.00 74.31 85 THR A N 1
ATOM 630 C CA . THR A 1 85 ? -2.747 11.903 -6.138 1.00 74.31 85 THR A CA 1
ATOM 631 C C . THR A 1 85 ? -3.980 11.262 -5.497 1.00 74.31 85 THR A C 1
ATOM 633 O O . THR A 1 85 ? -4.536 11.803 -4.546 1.00 74.31 85 THR A O 1
ATOM 636 N N . CYS A 1 86 ? -4.445 10.128 -6.025 1.00 73.62 86 CYS A N 1
ATOM 637 C CA . CYS A 1 86 ? -5.663 9.467 -5.563 1.00 73.62 86 CYS A CA 1
ATOM 638 C C . CYS A 1 86 ? -5.608 7.966 -5.859 1.00 73.62 86 CYS A C 1
ATOM 640 O O . CYS A 1 86 ? -5.149 7.557 -6.924 1.00 73.62 86 CYS A O 1
ATOM 642 N N . ILE A 1 87 ? -6.134 7.167 -4.931 1.00 77.94 87 ILE A N 1
ATOM 643 C CA . ILE A 1 87 ? -6.469 5.757 -5.133 1.00 77.94 87 ILE A CA 1
ATOM 644 C C . ILE A 1 87 ? -7.988 5.665 -4.984 1.00 77.94 87 ILE A C 1
ATOM 646 O O . ILE A 1 87 ? -8.530 5.984 -3.927 1.00 77.94 87 ILE A O 1
ATOM 650 N N . THR A 1 88 ? -8.689 5.283 -6.053 1.00 75.31 88 THR A N 1
ATOM 651 C CA . THR A 1 88 ? -10.143 5.067 -6.004 1.00 75.31 88 THR A CA 1
ATOM 652 C C . THR A 1 88 ? -10.415 3.616 -5.636 1.00 75.31 88 THR A C 1
ATOM 654 O O . THR A 1 88 ? -9.900 2.709 -6.284 1.00 75.31 88 THR A O 1
ATOM 657 N N . ILE A 1 89 ? -11.227 3.396 -4.604 1.00 73.56 89 ILE A N 1
ATOM 658 C CA . ILE A 1 89 ? -11.579 2.061 -4.117 1.00 73.56 89 ILE A CA 1
ATOM 659 C C . ILE A 1 89 ? -13.094 1.910 -4.193 1.00 73.56 89 ILE A C 1
ATOM 661 O O . ILE A 1 89 ? -13.828 2.712 -3.614 1.00 73.56 89 ILE A O 1
ATOM 665 N N . ASP A 1 90 ? -13.569 0.876 -4.887 1.00 74.44 90 ASP A N 1
ATOM 666 C CA . ASP A 1 90 ? -14.988 0.525 -4.877 1.00 74.44 90 ASP A CA 1
ATOM 667 C C . ASP A 1 90 ? -15.348 -0.152 -3.545 1.00 74.44 90 ASP A C 1
ATOM 669 O O . ASP A 1 90 ? -15.037 -1.320 -3.291 1.00 74.44 90 ASP A O 1
ATOM 673 N N . ALA A 1 91 ? -16.018 0.607 -2.678 1.00 67.56 91 ALA A N 1
ATOM 674 C CA . ALA A 1 91 ? -16.476 0.136 -1.376 1.00 67.56 91 ALA A CA 1
ATOM 675 C C . ALA A 1 91 ? -17.528 -0.988 -1.468 1.00 67.56 91 ALA A C 1
ATOM 677 O O . ALA A 1 91 ? -17.694 -1.758 -0.519 1.00 67.56 91 ALA A O 1
ATOM 678 N N . SER A 1 92 ? -18.238 -1.103 -2.593 1.00 70.12 92 SER A N 1
ATOM 679 C CA . SER A 1 92 ? -19.232 -2.158 -2.830 1.00 70.12 92 SER A CA 1
ATOM 680 C C . SER A 1 92 ? -18.544 -3.505 -3.021 1.00 70.12 92 SER A C 1
ATOM 682 O O . SER A 1 92 ? -18.957 -4.509 -2.442 1.00 70.12 92 SER A O 1
ATOM 684 N N . GLU A 1 93 ? -17.443 -3.506 -3.770 1.00 67.19 93 GLU A N 1
ATOM 685 C CA . GLU A 1 93 ? -16.622 -4.688 -4.016 1.00 67.19 93 GLU A CA 1
ATOM 686 C C . GLU A 1 93 ? -15.839 -5.115 -2.763 1.00 67.19 93 GLU A C 1
ATOM 688 O O . GLU A 1 93 ? -15.675 -6.307 -2.515 1.00 67.19 93 GLU A O 1
ATOM 693 N N . LEU A 1 94 ? -15.416 -4.162 -1.922 1.00 64.62 94 LEU A N 1
ATOM 694 C CA . LEU A 1 94 ? -14.889 -4.453 -0.581 1.00 64.62 94 LEU A CA 1
ATOM 695 C C . LEU A 1 94 ? -15.902 -5.227 0.278 1.00 64.62 94 LEU A C 1
ATOM 697 O O . LEU A 1 94 ? -15.569 -6.260 0.853 1.00 64.62 94 LEU A O 1
ATOM 701 N N . LYS A 1 95 ? -17.156 -4.758 0.327 1.00 65.38 95 LYS A N 1
ATOM 702 C CA . LYS A 1 95 ? -18.230 -5.423 1.084 1.00 65.38 95 LYS A CA 1
ATOM 703 C C . LYS A 1 95 ? -18.613 -6.788 0.518 1.00 65.38 95 LYS A C 1
ATOM 705 O O . LYS A 1 95 ? -19.070 -7.632 1.281 1.00 65.38 95 LYS A O 1
ATOM 710 N N . ARG A 1 96 ? -18.485 -6.998 -0.797 1.00 72.94 96 ARG A N 1
ATOM 711 C CA . ARG A 1 96 ? -18.739 -8.300 -1.432 1.00 72.94 96 ARG A CA 1
ATOM 712 C C . ARG A 1 96 ? -17.680 -9.321 -1.019 1.00 72.94 96 ARG A C 1
ATOM 714 O O . ARG A 1 96 ? -18.045 -10.393 -0.560 1.00 72.94 96 ARG A O 1
ATOM 721 N N . GLN A 1 97 ? -16.399 -8.961 -1.110 1.00 61.47 97 GLN A N 1
ATOM 722 C CA . GLN A 1 97 ? -15.294 -9.862 -0.757 1.00 61.47 97 GLN A CA 1
ATOM 723 C C . GLN A 1 97 ? -15.292 -10.230 0.729 1.00 61.47 97 GLN A C 1
ATOM 725 O O . GLN A 1 97 ? -15.151 -11.399 1.060 1.00 61.47 97 GLN A O 1
ATOM 730 N N . ALA A 1 98 ? -15.581 -9.271 1.613 1.00 64.12 98 ALA A N 1
ATOM 731 C CA . ALA A 1 98 ? -15.701 -9.539 3.048 1.00 64.12 98 ALA A CA 1
ATOM 732 C C . ALA A 1 9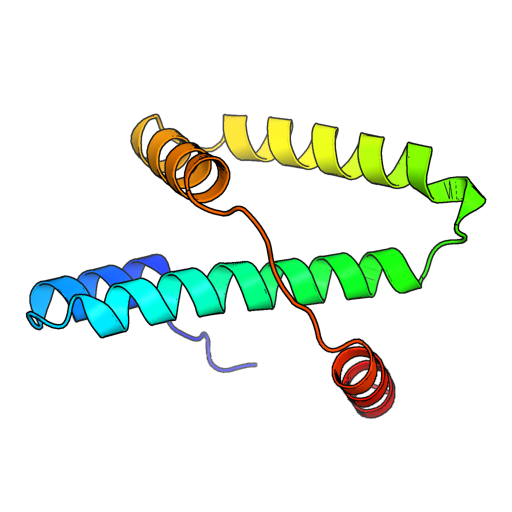8 ? -16.819 -10.543 3.408 1.00 64.12 98 ALA A C 1
ATOM 734 O O . ALA A 1 98 ? -16.769 -11.139 4.475 1.00 64.12 98 ALA A O 1
ATOM 735 N N . LYS A 1 99 ? -17.829 -10.727 2.543 1.00 62.09 99 LYS A N 1
ATOM 736 C CA . LYS A 1 99 ? -18.909 -11.716 2.724 1.00 62.09 99 LYS A CA 1
ATOM 737 C C . LYS A 1 99 ? -18.620 -13.073 2.082 1.00 62.09 99 LYS A C 1
ATOM 739 O O . LYS A 1 99 ? -19.345 -14.019 2.351 1.00 62.09 99 LYS A O 1
ATOM 744 N N . GLU A 1 100 ? -17.646 -13.150 1.178 1.00 55.84 100 GLU A N 1
ATOM 745 C CA . GLU A 1 100 ? -17.267 -14.392 0.488 1.00 55.84 100 GLU A CA 1
ATOM 746 C C . GLU A 1 100 ? -16.163 -15.160 1.230 1.00 55.84 100 GLU A C 1
ATOM 748 O O . GLU A 1 100 ? -15.917 -16.322 0.916 1.00 55.84 100 GLU A O 1
ATOM 753 N N . GLU A 1 101 ? -15.516 -14.526 2.213 1.00 50.19 101 GLU A N 1
ATOM 754 C CA . GLU A 1 101 ? -14.522 -15.139 3.106 1.00 50.19 101 GLU A CA 1
ATOM 755 C C . GLU A 1 101 ? -15.121 -15.668 4.436 1.00 50.19 101 GLU A C 1
ATOM 757 O O . GLU A 1 101 ? -14.376 -16.212 5.253 1.00 50.19 101 GLU A O 1
ATOM 762 N N . GLU A 1 102 ? -16.445 -15.544 4.637 1.00 42.84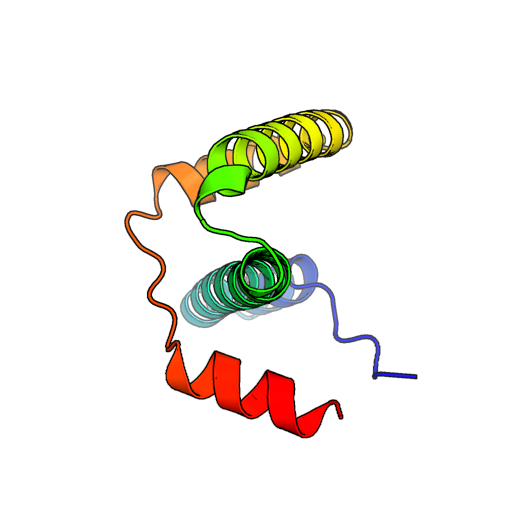 102 GLU A N 1
ATOM 763 C CA . GLU A 1 102 ? -17.245 -16.167 5.721 1.00 42.84 102 GLU A CA 1
ATOM 764 C C . GLU A 1 102 ? -17.857 -17.511 5.285 1.00 42.84 102 GLU A C 1
ATOM 766 O O . GLU A 1 102 ? -17.841 -18.459 6.108 1.00 42.84 102 GLU A O 1
#

pLDDT: mean 80.89, std 12.25, range [33.97, 94.38]

Sequence (102 aa):
MPEKMMPYALRMTLAVLANRPDDARNISAECVTAMTKELMGVASGYDLMDFPFMIAALRLTATSLESLLDEHGKGIADGIVANTTCITIDASELKRQAKEEE

Foldseek 3Di:
DPDPPPPLVVQLVVCVVVVNNVSSVVSVLVVVLVVVLVLVLVVVVDDPVCVVVVVVVVVVVVVVVVVVDDPVRVVVVVVCVVPDPDHDDDVVVSVVVVVVVD

Radius of gyration: 15.92 Å; chains: 1; bounding box: 37×35×40 Å